Protein AF-A0A2N5WC13-F1 (afdb_monomer_lite)

Foldseek 3Di:
DDKQFQVQLVLLVVVCVVLVHDLVNVCVQLVHDSVVNVVSNVGIDDDDPSSVVSSVVVSPDDPVPPPDD

Sequence (69 aa):
MKEWTAKQSQQLRYKRSDLNLTRNKLCTLLKIGTHTLKKLESGECKIKQSVYIRVLEWLATDTQAINNN

pLDDT: mean 91.25, std 14.88, range [38.09, 98.25]

InterPro domains:
  IPR001387 Cro/C1-type, helix-turn-helix domain [cd00093] (9-66)
  IPR010982 Lambda repressor-like, DNA-binding domain superfamily [G3DSA:1.10.260.40] (3-69)
  IPR010982 Lambda repressor-like, DNA-binding domain superfamily [SSF47413] (6-63)

Structure (mmCIF, N/CA/C/O backbone):
data_AF-A0A2N5WC13-F1
#
_entry.id   AF-A0A2N5WC13-F1
#
loop_
_atom_site.group_PDB
_atom_site.id
_atom_site.type_symbol
_atom_site.label_atom_id
_atom_site.label_alt_id
_atom_site.label_comp_id
_atom_site.label_asym_id
_atom_site.label_entity_id
_atom_site.label_seq_id
_atom_site.pdbx_PDB_ins_code
_atom_site.Cartn_x
_atom_site.Cartn_y
_atom_site.Cartn_z
_atom_site.occupancy
_atom_site.B_iso_or_equiv
_atom_site.auth_seq_id
_atom_site.auth_comp_id
_atom_site.auth_asym_id
_atom_site.auth_atom_id
_atom_site.pdbx_PDB_model_num
ATOM 1 N N . MET A 1 1 ? 4.626 7.290 -15.584 1.00 91.00 1 MET A N 1
ATOM 2 C CA . MET A 1 1 ? 4.453 6.087 -14.728 1.00 91.00 1 MET A CA 1
ATOM 3 C C . MET A 1 1 ? 5.528 6.110 -13.649 1.00 91.00 1 MET A C 1
ATOM 5 O O . MET A 1 1 ? 6.556 6.731 -13.885 1.00 91.00 1 MET A O 1
ATOM 9 N N . LYS A 1 2 ? 5.294 5.504 -12.483 1.00 96.88 2 LYS A N 1
ATOM 10 C CA . LYS A 1 2 ? 6.264 5.407 -11.379 1.00 96.88 2 LYS A CA 1
ATOM 11 C C . LYS A 1 2 ? 6.628 3.948 -11.129 1.00 96.88 2 LYS A C 1
ATOM 13 O O . LYS A 1 2 ? 5.788 3.070 -11.336 1.00 96.88 2 LYS A O 1
ATOM 18 N N . GLU A 1 3 ? 7.868 3.724 -10.716 1.00 97.19 3 GLU A N 1
ATOM 19 C CA . GLU A 1 3 ? 8.371 2.408 -10.336 1.00 97.19 3 GLU A CA 1
ATOM 20 C C . GLU A 1 3 ? 7.926 2.078 -8.916 1.00 97.19 3 GLU A C 1
ATOM 22 O O . GLU A 1 3 ? 8.049 2.893 -8.005 1.00 97.19 3 GLU A O 1
ATOM 27 N N . TRP A 1 4 ? 7.357 0.891 -8.765 1.00 98.06 4 TRP A N 1
ATOM 28 C CA . TRP A 1 4 ? 6.968 0.295 -7.502 1.00 98.06 4 TRP A CA 1
ATOM 29 C C . TRP A 1 4 ? 7.927 -0.854 -7.220 1.00 98.06 4 TRP A C 1
ATOM 31 O O . TRP A 1 4 ? 8.072 -1.742 -8.057 1.00 98.06 4 TRP A O 1
ATOM 41 N N . THR A 1 5 ? 8.595 -0.827 -6.073 1.00 98.25 5 THR A N 1
ATOM 42 C CA . THR A 1 5 ? 9.690 -1.754 -5.749 1.00 98.25 5 THR A CA 1
ATOM 43 C C . THR A 1 5 ? 9.206 -2.996 -4.993 1.00 98.25 5 THR A C 1
ATOM 45 O O . THR A 1 5 ? 8.119 -3.015 -4.399 1.00 98.25 5 THR A O 1
ATOM 48 N N . ALA A 1 6 ? 10.041 -4.038 -4.935 1.00 97.94 6 ALA A N 1
ATOM 49 C CA . ALA A 1 6 ? 9.769 -5.225 -4.122 1.00 97.94 6 ALA A CA 1
ATOM 50 C C . ALA A 1 6 ? 9.607 -4.879 -2.628 1.00 97.94 6 ALA A C 1
ATOM 52 O O . ALA A 1 6 ? 8.719 -5.412 -1.958 1.00 97.94 6 ALA A O 1
ATOM 53 N N . LYS A 1 7 ? 10.402 -3.923 -2.124 1.00 97.50 7 LYS A N 1
ATOM 54 C CA . LYS A 1 7 ? 10.321 -3.429 -0.740 1.00 97.50 7 LYS A CA 1
ATOM 55 C C . LYS A 1 7 ? 8.972 -2.771 -0.449 1.00 97.50 7 LYS A C 1
ATOM 57 O O . LYS A 1 7 ? 8.331 -3.104 0.544 1.00 97.50 7 LYS A O 1
ATOM 62 N N . GLN A 1 8 ? 8.501 -1.896 -1.336 1.00 97.88 8 GLN A N 1
ATOM 63 C CA . GLN A 1 8 ? 7.186 -1.260 -1.193 1.00 97.88 8 GLN A CA 1
ATOM 64 C C . GLN A 1 8 ? 6.048 -2.290 -1.253 1.00 97.88 8 GLN A C 1
ATOM 66 O O . GLN A 1 8 ? 5.097 -2.217 -0.475 1.00 97.88 8 GLN A O 1
ATOM 71 N N . SER A 1 9 ? 6.179 -3.301 -2.116 1.00 98.25 9 SER A N 1
ATOM 72 C CA . SER A 1 9 ? 5.233 -4.424 -2.189 1.00 98.25 9 SER A CA 1
ATOM 73 C C . SER A 1 9 ? 5.153 -5.189 -0.867 1.00 98.25 9 SER A C 1
ATOM 75 O O . SER A 1 9 ? 4.067 -5.529 -0.400 1.00 98.25 9 SER A O 1
ATOM 77 N N . GLN A 1 10 ? 6.302 -5.439 -0.236 1.00 98.19 10 GLN A N 1
ATOM 78 C CA . GLN A 1 10 ? 6.373 -6.082 1.071 1.00 98.19 10 GLN A CA 1
ATOM 79 C C . GLN A 1 10 ? 5.735 -5.219 2.167 1.00 98.19 10 GLN A C 1
ATOM 81 O O . GLN A 1 10 ? 4.893 -5.726 2.905 1.00 98.19 10 GLN A O 1
ATOM 86 N N . GLN A 1 11 ? 6.059 -3.923 2.225 1.00 97.50 11 GLN A N 1
ATOM 87 C CA . GLN A 1 11 ? 5.471 -2.983 3.190 1.00 97.50 11 GLN A CA 1
ATOM 88 C C . GLN A 1 11 ? 3.943 -2.910 3.069 1.00 97.50 11 GLN A C 1
ATOM 90 O O . GLN A 1 11 ? 3.243 -2.930 4.080 1.00 97.50 11 GLN A O 1
ATOM 95 N N . LEU A 1 12 ? 3.418 -2.896 1.840 1.00 97.62 12 LEU A N 1
ATOM 96 C CA . LEU A 1 12 ? 1.979 -2.923 1.574 1.00 97.62 12 LEU A CA 1
ATOM 97 C C . LEU A 1 12 ? 1.315 -4.188 2.126 1.00 97.62 12 LEU A C 1
ATOM 99 O O . LEU A 1 12 ? 0.287 -4.093 2.797 1.00 97.62 12 LEU A O 1
ATOM 103 N N . ARG A 1 13 ? 1.911 -5.365 1.882 1.00 97.94 13 ARG A N 1
ATOM 104 C CA . ARG A 1 13 ? 1.395 -6.643 2.399 1.00 97.94 13 ARG A CA 1
ATOM 105 C C . ARG A 1 13 ? 1.409 -6.682 3.925 1.00 97.94 13 ARG A C 1
ATOM 107 O O . ARG A 1 13 ? 0.427 -7.130 4.509 1.00 97.94 13 ARG A O 1
ATOM 114 N N . TYR A 1 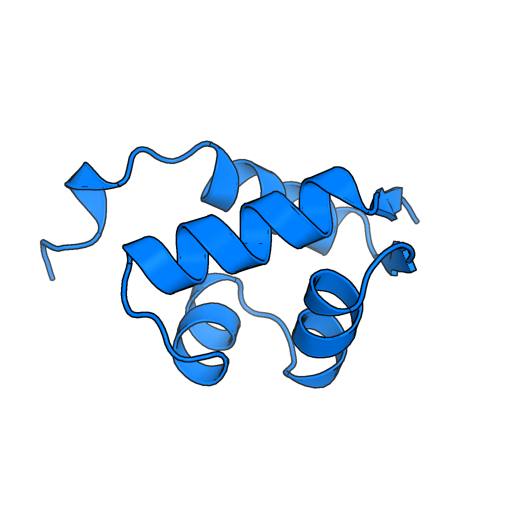14 ? 2.493 -6.217 4.545 1.00 97.00 14 TYR A N 1
ATOM 115 C CA . TYR A 1 14 ? 2.659 -6.229 6.000 1.00 97.00 14 TYR A CA 1
ATOM 116 C C . TYR A 1 14 ? 1.662 -5.302 6.668 1.00 97.00 14 TYR A C 1
ATOM 118 O O . TYR A 1 14 ? 0.820 -5.779 7.415 1.00 97.00 14 TYR A O 1
ATOM 126 N N . LYS A 1 15 ? 1.617 -4.029 6.266 1.00 95.94 15 LYS A N 1
ATOM 127 C CA . LYS A 1 15 ? 0.656 -3.084 6.836 1.00 95.94 15 LYS A CA 1
ATOM 128 C C . LYS A 1 15 ? -0.794 -3.534 6.647 1.00 95.94 15 LYS A C 1
ATOM 130 O O . LYS A 1 15 ? -1.615 -3.376 7.546 1.00 95.94 15 LYS A O 1
ATOM 135 N N . ARG A 1 16 ? -1.130 -4.120 5.488 1.00 96.31 16 ARG A N 1
ATOM 136 C CA . ARG A 1 16 ? -2.467 -4.693 5.264 1.00 96.31 16 ARG A CA 1
ATOM 137 C C . ARG A 1 16 ? -2.753 -5.836 6.245 1.00 96.31 16 ARG A C 1
ATOM 139 O O . ARG A 1 16 ? -3.875 -5.924 6.739 1.00 96.31 16 ARG A O 1
ATOM 146 N N . SER A 1 17 ? -1.771 -6.706 6.479 1.00 96.38 17 SER A N 1
ATOM 147 C CA . SER A 1 17 ? -1.867 -7.822 7.423 1.00 96.38 17 SER A CA 1
ATOM 148 C C . SER A 1 17 ? -2.011 -7.333 8.863 1.00 96.38 17 SER A C 1
ATOM 150 O O . SER A 1 17 ? -2.917 -7.786 9.551 1.00 96.38 17 SER A O 1
ATOM 152 N N . ASP A 1 18 ? -1.196 -6.366 9.283 1.00 95.44 18 ASP A N 1
ATOM 153 C CA . ASP A 1 18 ? -1.211 -5.797 10.637 1.00 95.44 18 ASP A CA 1
ATOM 154 C C . ASP A 1 18 ? -2.556 -5.130 10.960 1.00 95.44 18 ASP A C 1
ATOM 156 O O . ASP A 1 18 ? -3.051 -5.199 12.081 1.00 95.44 18 ASP A O 1
ATOM 160 N N . LEU A 1 19 ? -3.191 -4.530 9.948 1.00 94.12 19 LEU A N 1
ATOM 161 C CA . LEU A 1 19 ? -4.527 -3.936 10.035 1.00 94.12 19 LEU A CA 1
ATOM 162 C C . LEU A 1 19 ? -5.677 -4.942 9.842 1.00 94.12 19 LEU A C 1
ATOM 164 O O . LEU A 1 19 ? -6.838 -4.534 9.795 1.00 94.12 19 LEU A O 1
ATOM 168 N N . ASN A 1 20 ? -5.393 -6.237 9.662 1.00 95.62 20 ASN A N 1
ATOM 169 C CA . ASN A 1 20 ? -6.386 -7.274 9.351 1.00 95.62 20 ASN A CA 1
ATOM 170 C C . ASN A 1 20 ? -7.312 -6.916 8.166 1.00 95.62 20 ASN A C 1
ATOM 172 O O . ASN A 1 20 ? -8.497 -7.264 8.125 1.00 95.62 20 ASN A O 1
ATOM 176 N N . LEU A 1 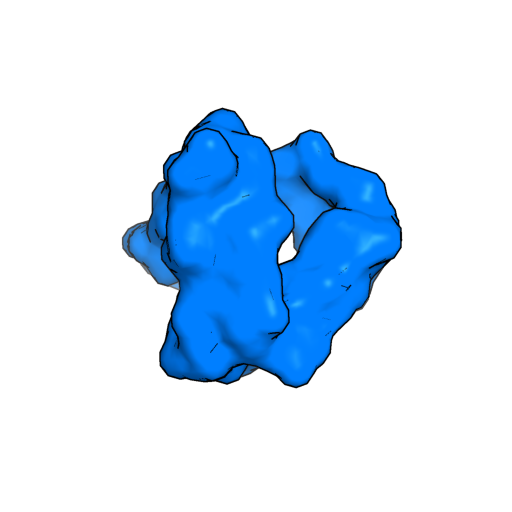21 ? -6.778 -6.209 7.164 1.00 95.38 21 LEU A N 1
ATOM 177 C CA . LEU A 1 21 ? -7.545 -5.780 5.998 1.00 95.38 21 LEU A CA 1
ATOM 178 C C . LEU A 1 21 ? -7.583 -6.871 4.922 1.00 95.38 21 LEU A C 1
ATOM 180 O O . LEU A 1 21 ? -6.563 -7.413 4.477 1.00 95.38 21 LEU A O 1
ATOM 184 N N . THR A 1 22 ? -8.782 -7.131 4.402 1.00 96.25 22 THR A N 1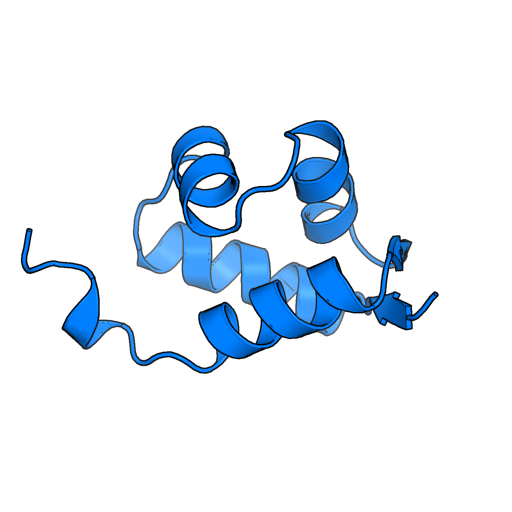
ATOM 185 C CA . THR A 1 22 ? -8.935 -7.901 3.165 1.00 96.25 22 THR A CA 1
ATOM 186 C C . THR A 1 22 ? -8.460 -7.070 1.973 1.00 96.25 22 THR A C 1
ATOM 188 O O . THR A 1 22 ? -8.478 -5.836 1.998 1.00 96.25 22 THR A O 1
ATOM 191 N N . ARG A 1 23 ? -8.077 -7.737 0.878 1.00 96.44 23 ARG A N 1
ATOM 192 C CA . ARG A 1 23 ? -7.717 -7.053 -0.377 1.00 96.44 23 ARG A CA 1
ATOM 193 C C . ARG A 1 23 ? -8.836 -6.133 -0.873 1.00 96.44 23 ARG A C 1
ATOM 195 O O . ARG A 1 23 ? -8.559 -5.021 -1.302 1.00 96.44 23 ARG A O 1
ATOM 202 N N . ASN A 1 24 ? -10.091 -6.566 -0.746 1.00 96.69 24 ASN A N 1
ATOM 203 C CA . ASN A 1 24 ? -11.247 -5.775 -1.165 1.00 96.69 24 ASN A CA 1
ATOM 204 C C . ASN A 1 24 ? -11.399 -4.498 -0.328 1.00 96.69 24 ASN A C 1
ATOM 206 O O . ASN A 1 24 ? -11.564 -3.426 -0.903 1.00 96.69 24 ASN A O 1
ATOM 210 N N . LYS A 1 25 ? -11.271 -4.585 1.006 1.00 96.19 25 LYS A N 1
ATOM 211 C CA . LYS A 1 25 ? -11.311 -3.396 1.875 1.00 96.19 25 LYS A CA 1
ATOM 212 C C . LYS A 1 25 ? -10.197 -2.409 1.517 1.00 96.19 25 LYS A C 1
ATOM 214 O O . LYS A 1 25 ? -10.457 -1.217 1.383 1.00 96.19 25 LYS A O 1
ATOM 219 N N . LEU A 1 26 ? -8.979 -2.902 1.287 1.00 96.94 26 LEU A N 1
ATOM 220 C CA . LEU A 1 26 ? -7.857 -2.048 0.893 1.00 96.94 26 LEU A CA 1
ATOM 221 C C . LEU A 1 26 ? -8.068 -1.390 -0.483 1.00 96.94 26 LEU A C 1
ATOM 223 O O . LEU A 1 26 ? -7.761 -0.212 -0.652 1.00 96.94 26 LEU A O 1
ATOM 227 N N . CYS A 1 27 ? -8.631 -2.114 -1.455 1.00 97.62 27 CYS A N 1
ATOM 228 C CA . CYS A 1 27 ? -9.018 -1.545 -2.749 1.00 97.62 27 CYS A CA 1
ATOM 229 C C . CYS A 1 27 ? -9.990 -0.369 -2.599 1.00 97.62 27 CYS A C 1
ATOM 231 O O . CYS A 1 27 ? -9.788 0.662 -3.245 1.00 97.62 27 CYS A O 1
ATOM 233 N N . THR A 1 28 ? -11.000 -0.503 -1.734 1.00 96.19 28 THR A N 1
ATOM 234 C CA . THR A 1 28 ? -11.961 0.569 -1.440 1.00 96.19 28 THR A CA 1
ATOM 235 C C . THR A 1 28 ? -11.274 1.776 -0.801 1.00 96.19 28 THR A C 1
ATOM 237 O O . THR A 1 28 ? -11.461 2.893 -1.280 1.00 96.19 28 THR A O 1
ATOM 240 N N . LEU A 1 29 ? -10.420 1.559 0.209 1.00 95.19 29 LEU A N 1
ATOM 241 C CA . LEU A 1 29 ? -9.674 2.630 0.888 1.00 95.19 29 LEU A CA 1
ATOM 242 C C . LEU A 1 29 ? -8.778 3.418 -0.078 1.00 95.19 29 LEU A C 1
ATOM 244 O O . LEU A 1 29 ? -8.778 4.646 -0.080 1.00 95.19 29 LEU A O 1
ATOM 248 N N . LEU A 1 30 ? -8.047 2.716 -0.946 1.00 95.62 30 LEU A N 1
ATOM 249 C CA . LEU A 1 30 ? -7.114 3.329 -1.897 1.00 95.62 30 LEU A CA 1
ATOM 250 C C . LEU A 1 30 ? -7.790 3.818 -3.190 1.00 95.62 30 LEU A C 1
ATOM 252 O O . LEU A 1 30 ? -7.153 4.483 -4.019 1.00 95.62 30 LEU A O 1
ATOM 256 N N . LYS A 1 31 ? -9.073 3.489 -3.388 1.00 96.38 31 LYS A N 1
ATOM 257 C CA . LYS A 1 31 ? -9.830 3.724 -4.627 1.00 96.38 31 LYS A CA 1
ATOM 258 C C . LYS A 1 31 ? -9.088 3.172 -5.853 1.00 96.38 31 LYS A C 1
ATOM 260 O O . LYS A 1 31 ? -8.818 3.896 -6.821 1.00 96.38 31 LYS A O 1
ATOM 265 N N . ILE A 1 32 ? -8.705 1.894 -5.787 1.00 96.69 32 ILE A N 1
ATOM 266 C CA . ILE A 1 32 ? -8.017 1.163 -6.865 1.00 96.69 32 ILE A CA 1
ATOM 267 C C . ILE A 1 32 ? -8.706 -0.166 -7.175 1.00 96.69 32 ILE A C 1
ATOM 269 O O . ILE A 1 32 ? -9.328 -0.779 -6.314 1.00 96.69 32 ILE A O 1
ATOM 273 N N . GLY A 1 33 ? -8.537 -0.649 -8.406 1.00 96.75 33 GLY A N 1
ATOM 274 C CA . GLY A 1 33 ? -9.029 -1.966 -8.807 1.00 96.75 33 GLY A CA 1
ATOM 275 C C . GLY A 1 33 ? -8.235 -3.124 -8.192 1.00 96.75 33 GLY A C 1
ATOM 276 O O . GLY A 1 33 ? -7.045 -3.000 -7.887 1.00 96.75 33 GLY A O 1
ATOM 277 N N . THR A 1 34 ? -8.882 -4.284 -8.091 1.00 96.31 34 THR A N 1
ATOM 278 C CA . THR A 1 34 ? -8.307 -5.529 -7.550 1.00 96.31 34 THR A CA 1
ATOM 279 C C . THR A 1 34 ? -7.078 -6.002 -8.323 1.00 96.31 34 THR A C 1
ATOM 281 O O . THR A 1 34 ? -6.100 -6.438 -7.719 1.00 96.31 34 THR A O 1
ATOM 284 N N . HIS A 1 35 ? -7.069 -5.858 -9.653 1.00 96.31 35 HIS A N 1
ATOM 285 C CA . HIS A 1 35 ? -5.908 -6.203 -10.478 1.00 96.31 35 HIS A CA 1
ATOM 286 C C . HIS A 1 35 ? -4.693 -5.308 -10.182 1.00 96.31 35 HIS A C 1
ATOM 288 O O . HIS A 1 35 ? -3.562 -5.792 -10.127 1.00 96.31 35 HIS A O 1
ATOM 294 N N . THR A 1 36 ? -4.925 -4.013 -9.944 1.00 97.31 36 THR A N 1
ATOM 295 C CA . THR A 1 36 ? -3.867 -3.074 -9.552 1.00 97.31 36 THR A CA 1
ATOM 296 C C . THR A 1 36 ? -3.294 -3.455 -8.196 1.00 97.31 36 THR A C 1
ATOM 298 O O . THR A 1 36 ? -2.077 -3.551 -8.069 1.00 97.31 36 THR A O 1
ATOM 301 N N . LEU A 1 37 ? -4.149 -3.747 -7.209 1.00 97.94 37 LEU A N 1
ATOM 302 C CA . LEU A 1 37 ? -3.683 -4.202 -5.901 1.00 97.94 37 LEU A CA 1
ATOM 303 C C . LEU A 1 37 ? -2.898 -5.516 -6.005 1.00 97.94 37 LEU A C 1
ATOM 305 O O . LEU A 1 37 ? -1.823 -5.624 -5.427 1.00 97.94 37 LEU A O 1
ATOM 309 N N . LYS A 1 38 ? -3.377 -6.485 -6.796 1.00 97.44 38 LYS A N 1
ATOM 310 C CA . LYS A 1 38 ? -2.656 -7.745 -7.026 1.00 97.44 38 LYS A CA 1
ATOM 311 C C . LYS A 1 38 ? -1.248 -7.492 -7.567 1.00 97.44 38 LYS A C 1
ATOM 313 O O . LYS A 1 38 ? -0.310 -8.110 -7.079 1.00 97.44 38 LYS A O 1
ATOM 318 N N . LYS A 1 39 ? -1.083 -6.581 -8.534 1.00 96.88 39 LYS A N 1
ATOM 319 C CA . LYS A 1 39 ? 0.240 -6.194 -9.057 1.00 96.88 39 LYS A CA 1
ATOM 320 C C . LYS A 1 39 ? 1.124 -5.579 -7.973 1.00 96.88 39 LYS A C 1
ATOM 322 O O . LYS A 1 39 ? 2.235 -6.058 -7.781 1.00 96.88 39 LYS A O 1
ATOM 327 N N . LEU A 1 40 ? 0.602 -4.601 -7.230 1.00 97.88 40 LEU A N 1
ATOM 328 C CA . LEU A 1 40 ? 1.320 -3.940 -6.132 1.00 97.88 40 LEU A CA 1
ATOM 329 C C . LEU A 1 40 ? 1.773 -4.919 -5.043 1.00 97.88 40 LEU A C 1
ATOM 331 O O . LEU A 1 40 ? 2.834 -4.744 -4.460 1.00 97.88 40 LEU A O 1
ATOM 335 N N . GLU A 1 41 ? 0.971 -5.943 -4.754 1.00 97.38 41 GLU A N 1
ATOM 336 C CA . GLU A 1 41 ? 1.308 -6.970 -3.770 1.00 97.38 41 GLU A CA 1
ATOM 337 C C . GLU A 1 41 ? 2.136 -8.124 -4.336 1.00 97.38 41 GLU A C 1
ATOM 339 O O . GLU A 1 41 ? 2.577 -8.958 -3.555 1.00 97.38 41 GLU A O 1
ATOM 344 N N . SER A 1 42 ? 2.331 -8.237 -5.649 1.00 96.81 42 SER A N 1
ATOM 345 C CA . SER A 1 42 ? 3.102 -9.351 -6.228 1.00 96.81 42 SER A CA 1
ATOM 346 C C . SER A 1 42 ? 4.594 -9.041 -6.303 1.00 96.81 42 SER A C 1
ATOM 348 O O . SER A 1 42 ? 5.403 -9.962 -6.258 1.00 96.81 42 SER A O 1
ATOM 350 N N . GLY A 1 43 ? 4.970 -7.763 -6.360 1.00 94.56 43 GLY A N 1
ATOM 351 C CA . GLY A 1 43 ? 6.360 -7.342 -6.481 1.00 94.56 43 GLY A CA 1
ATOM 352 C C . GLY A 1 43 ? 6.505 -6.130 -7.388 1.00 94.56 43 GLY A C 1
ATOM 353 O O . GLY A 1 43 ? 5.601 -5.301 -7.517 1.00 94.56 43 GLY A O 1
ATOM 354 N N . GLU A 1 44 ? 7.667 -6.035 -8.020 1.00 96.44 44 GLU A N 1
ATOM 355 C CA . GLU A 1 44 ? 8.037 -4.878 -8.822 1.00 96.44 44 GLU A CA 1
ATOM 356 C C . GLU A 1 44 ? 7.089 -4.656 -9.999 1.00 96.44 44 GLU A C 1
ATOM 358 O O . GLU A 1 44 ? 6.746 -5.578 -10.742 1.00 96.44 44 GLU A O 1
ATOM 363 N N . CYS A 1 45 ? 6.638 -3.414 -10.174 1.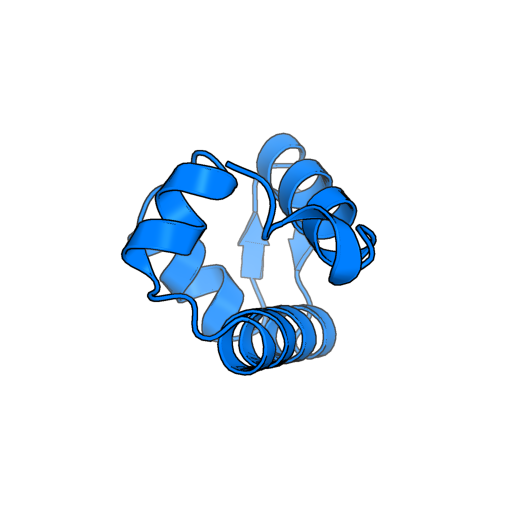00 96.94 45 CYS A N 1
ATOM 364 C CA . CYS A 1 45 ? 5.785 -3.052 -11.299 1.00 96.94 45 CYS A CA 1
ATOM 365 C C . CYS A 1 45 ? 5.835 -1.553 -11.608 1.00 96.94 45 CYS A C 1
ATOM 367 O O . CYS A 1 45 ? 6.362 -0.742 -10.848 1.00 96.94 45 CYS A O 1
ATOM 369 N N . LYS A 1 46 ? 5.255 -1.165 -12.748 1.00 96.81 46 LYS A N 1
ATOM 370 C CA . LYS A 1 46 ? 5.036 0.241 -13.105 1.00 96.81 46 LYS A CA 1
ATOM 371 C C . LYS A 1 46 ? 3.569 0.596 -12.910 1.00 96.81 46 LYS A C 1
ATOM 373 O O . LYS A 1 46 ? 2.686 -0.076 -13.444 1.00 96.81 46 LYS A O 1
ATOM 378 N N . ILE A 1 47 ? 3.307 1.688 -12.199 1.00 96.12 47 ILE A N 1
ATOM 379 C CA . ILE A 1 47 ? 1.949 2.154 -11.885 1.00 96.12 47 ILE A CA 1
ATOM 380 C C . ILE A 1 47 ? 1.757 3.634 -12.224 1.00 96.12 47 ILE A C 1
ATOM 382 O O . ILE A 1 47 ? 2.713 4.385 -12.443 1.00 96.12 47 ILE A O 1
ATOM 386 N N . LYS A 1 48 ? 0.498 4.076 -12.289 1.00 96.44 48 LYS A N 1
ATOM 387 C CA . LYS A 1 48 ? 0.171 5.496 -12.477 1.00 96.44 48 LYS A CA 1
ATOM 388 C C . LYS A 1 48 ? 0.646 6.299 -11.264 1.00 96.44 48 LYS A C 1
ATOM 390 O O . LYS A 1 48 ? 0.505 5.846 -10.132 1.00 96.44 48 LYS A O 1
ATOM 395 N N . GLN A 1 49 ? 1.143 7.515 -11.493 1.00 96.94 49 GLN A N 1
ATOM 396 C CA . GLN A 1 49 ? 1.640 8.388 -10.422 1.00 96.94 49 GLN A CA 1
ATOM 397 C C . GLN A 1 49 ? 0.571 8.679 -9.360 1.00 96.94 49 GLN A C 1
ATOM 399 O O . GLN A 1 49 ? 0.872 8.656 -8.175 1.00 96.94 49 GLN A O 1
ATOM 404 N N . SER A 1 50 ? -0.687 8.862 -9.769 1.00 96.25 50 SER A N 1
ATOM 405 C CA . SER A 1 50 ? -1.794 9.086 -8.832 1.00 96.25 50 SER A CA 1
ATOM 406 C C . SER A 1 50 ? -2.098 7.879 -7.941 1.00 96.25 50 SER A C 1
ATOM 408 O O . SER A 1 50 ? -2.602 8.059 -6.839 1.00 96.25 50 SER A O 1
ATOM 410 N N . VAL A 1 51 ? -1.822 6.653 -8.400 1.00 97.38 51 VAL A N 1
ATOM 411 C CA . VAL A 1 51 ? -1.925 5.444 -7.566 1.00 97.38 51 VAL A CA 1
ATOM 412 C C . VAL A 1 51 ? -0.723 5.364 -6.631 1.00 97.38 51 VAL A C 1
ATOM 414 O O . VAL A 1 51 ? -0.902 5.122 -5.447 1.00 97.38 51 VAL A O 1
ATOM 417 N N . TYR A 1 52 ? 0.479 5.625 -7.148 1.00 97.81 52 TYR A N 1
ATOM 418 C CA . TYR A 1 52 ? 1.715 5.632 -6.363 1.00 97.81 52 TYR A CA 1
ATOM 419 C C . TYR A 1 52 ? 1.625 6.554 -5.140 1.00 97.81 52 TYR A C 1
ATOM 421 O O . TYR A 1 52 ? 1.876 6.107 -4.027 1.00 97.81 52 TYR A O 1
ATOM 429 N N . ILE A 1 53 ? 1.200 7.806 -5.343 1.00 96.38 53 ILE A N 1
ATOM 430 C CA . ILE A 1 53 ? 1.058 8.802 -4.269 1.00 96.38 53 ILE A CA 1
ATOM 431 C C . ILE A 1 53 ? 0.074 8.311 -3.200 1.00 96.38 53 ILE A C 1
ATOM 433 O O . ILE A 1 53 ? 0.457 8.201 -2.043 1.00 96.38 53 ILE A O 1
ATOM 437 N N . ARG A 1 54 ? -1.136 7.894 -3.596 1.00 96.00 54 ARG A N 1
ATOM 438 C CA . ARG A 1 54 ? -2.162 7.400 -2.659 1.00 96.00 54 ARG 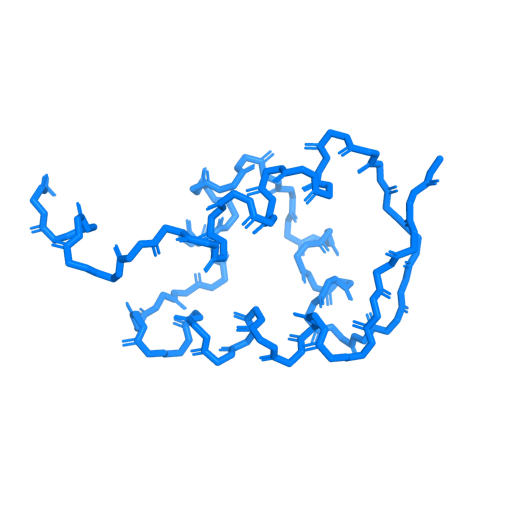A CA 1
ATOM 439 C C . ARG A 1 54 ? -1.693 6.223 -1.809 1.00 96.00 54 ARG A C 1
ATOM 441 O O . ARG A 1 54 ? -1.982 6.165 -0.619 1.00 96.00 54 ARG A O 1
ATOM 448 N N . VAL A 1 55 ? -0.993 5.262 -2.416 1.00 96.56 55 VAL A N 1
ATOM 449 C CA . VAL A 1 55 ? -0.494 4.095 -1.674 1.00 96.56 55 VAL A CA 1
ATOM 450 C C . VAL A 1 55 ? 0.603 4.517 -0.693 1.00 96.56 55 VAL A C 1
ATOM 452 O O . VAL A 1 55 ? 0.624 4.013 0.426 1.00 96.56 55 VAL A O 1
ATOM 455 N N . LEU A 1 56 ? 1.489 5.444 -1.072 1.00 95.81 56 LEU A N 1
ATOM 456 C CA . LEU A 1 56 ? 2.523 5.954 -0.167 1.00 95.81 56 LEU A CA 1
ATOM 457 C C . LEU A 1 56 ? 1.953 6.779 0.988 1.00 95.81 56 LEU A C 1
ATOM 459 O O . LEU A 1 56 ? 2.386 6.587 2.119 1.00 95.81 56 LEU A O 1
ATOM 463 N N . GLU A 1 57 ? 0.976 7.646 0.730 1.00 95.81 57 GLU A N 1
ATOM 464 C CA . GLU A 1 57 ? 0.266 8.399 1.773 1.00 95.81 57 GLU A CA 1
ATOM 465 C C . GLU A 1 57 ? -0.393 7.443 2.771 1.00 95.81 57 GLU A C 1
ATOM 467 O O . GLU A 1 57 ? -0.225 7.574 3.986 1.00 95.81 57 GLU A O 1
ATOM 472 N N . TRP A 1 58 ? -1.071 6.410 2.261 1.00 95.81 58 TRP A N 1
ATOM 473 C CA . TRP A 1 58 ? -1.647 5.380 3.115 1.00 95.81 58 TRP A CA 1
ATOM 474 C C . TRP A 1 58 ? -0.575 4.621 3.897 1.00 95.81 58 TRP A C 1
ATOM 476 O O . TRP A 1 58 ? -0.767 4.381 5.084 1.00 95.81 58 TRP A O 1
ATOM 486 N N . LEU A 1 59 ? 0.562 4.267 3.288 1.00 95.12 59 LEU A N 1
ATOM 487 C CA . LEU A 1 59 ? 1.679 3.613 3.981 1.00 95.12 59 LEU A CA 1
ATOM 488 C C . LEU A 1 59 ? 2.284 4.493 5.082 1.00 95.12 59 LEU A C 1
ATOM 490 O O . LEU A 1 59 ? 2.621 3.954 6.134 1.00 95.12 59 LEU A O 1
ATOM 494 N N . ALA A 1 60 ? 2.353 5.807 4.875 1.00 93.88 60 ALA A N 1
ATOM 495 C CA . ALA A 1 60 ? 2.868 6.774 5.843 1.00 93.88 60 ALA A CA 1
ATOM 496 C C . ALA A 1 60 ? 1.882 7.117 6.977 1.00 93.88 60 ALA 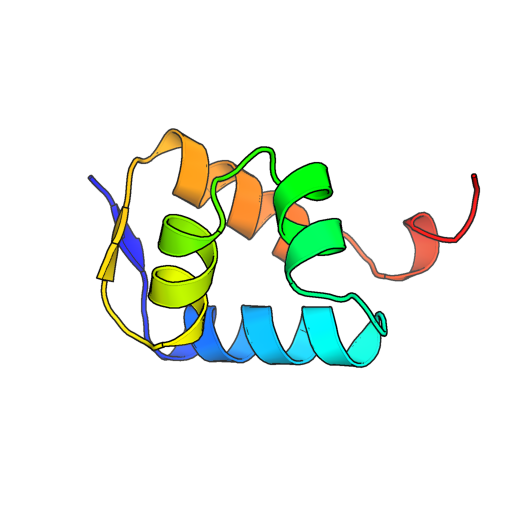A C 1
ATOM 498 O O . ALA A 1 60 ? 2.297 7.667 7.987 1.00 93.88 60 ALA A O 1
ATOM 499 N N . THR A 1 61 ? 0.589 6.808 6.829 1.00 90.81 61 THR A N 1
ATOM 500 C CA . THR A 1 61 ? -0.428 7.106 7.856 1.00 90.81 61 THR A CA 1
ATOM 501 C C . THR A 1 61 ? -0.263 6.203 9.080 1.00 90.81 61 THR A C 1
ATOM 503 O O . THR A 1 61 ? -0.309 4.985 8.935 1.00 90.81 61 THR A O 1
ATOM 506 N N . ASP A 1 62 ? -0.141 6.741 10.290 1.00 72.00 62 ASP A N 1
ATOM 507 C CA . ASP A 1 62 ? -0.033 5.899 11.486 1.00 72.00 62 ASP A CA 1
ATOM 508 C C . ASP A 1 62 ? -1.309 5.085 11.759 1.00 72.00 62 ASP A C 1
ATOM 510 O O . ASP A 1 62 ? -2.444 5.542 11.607 1.00 72.00 62 ASP A O 1
ATOM 514 N N . THR A 1 63 ? -1.108 3.837 12.181 1.00 59.88 63 THR A N 1
ATOM 515 C CA . THR A 1 63 ? -2.120 2.777 12.345 1.00 59.88 63 THR A CA 1
ATOM 516 C C . THR A 1 63 ? -3.233 3.123 13.352 1.00 59.88 63 THR A C 1
ATOM 518 O O . THR A 1 63 ? -4.280 2.483 13.358 1.00 59.88 63 THR A O 1
ATOM 521 N N . GLN A 1 64 ? -3.031 4.148 14.187 1.00 51.91 64 GLN A N 1
ATOM 522 C CA . GLN A 1 64 ? -3.931 4.566 15.271 1.00 51.91 64 GLN A CA 1
ATOM 523 C C . GLN A 1 64 ? -5.223 5.259 14.784 1.00 51.91 64 GLN A C 1
ATOM 525 O O . GLN A 1 64 ? -6.190 5.328 15.535 1.00 51.91 64 GLN A O 1
ATOM 530 N N . ALA A 1 65 ? -5.282 5.746 13.537 1.00 51.81 65 ALA A N 1
ATOM 531 C CA . ALA A 1 65 ? -6.407 6.563 13.055 1.00 51.81 65 ALA A CA 1
ATOM 532 C C . ALA A 1 65 ? -7.534 5.785 12.341 1.00 51.81 65 ALA A C 1
ATOM 534 O O . ALA A 1 65 ? -8.575 6.363 12.040 1.00 51.81 65 ALA A O 1
ATOM 535 N N . ILE A 1 66 ? -7.354 4.494 12.037 1.00 55.66 66 ILE A N 1
ATOM 536 C CA . ILE A 1 66 ? -8.272 3.752 11.144 1.00 55.66 66 ILE A CA 1
ATOM 537 C C . ILE A 1 66 ? -9.424 3.063 11.911 1.00 55.66 66 ILE A C 1
ATOM 539 O O . ILE A 1 66 ? -10.401 2.649 11.296 1.00 55.66 66 ILE A O 1
ATOM 543 N N . ASN A 1 67 ? -9.367 2.999 13.247 1.00 44.94 67 ASN A N 1
ATOM 544 C CA . ASN A 1 67 ? -10.367 2.298 14.073 1.00 44.94 67 ASN A CA 1
ATOM 545 C C . ASN A 1 67 ? -11.533 3.169 14.581 1.00 44.94 67 ASN A C 1
ATOM 547 O O . ASN A 1 67 ? -12.364 2.668 15.331 1.00 44.94 67 ASN A O 1
ATOM 551 N N . ASN A 1 68 ? -11.624 4.439 14.178 1.00 38.25 68 ASN A N 1
ATOM 552 C CA . ASN A 1 68 ? -12.720 5.329 14.571 1.00 38.25 68 ASN A CA 1
ATOM 553 C C . ASN A 1 68 ? -13.610 5.648 13.362 1.00 38.25 68 ASN A C 1
ATOM 555 O O . ASN A 1 68 ? -13.518 6.742 12.806 1.00 38.25 68 ASN A O 1
ATOM 559 N N . ASN A 1 69 ? -14.423 4.681 12.926 1.00 38.09 69 ASN A N 1
ATOM 560 C CA . ASN A 1 69 ? -15.687 4.936 12.219 1.00 38.09 69 ASN A CA 1
ATOM 561 C C . ASN A 1 69 ? -16.560 3.682 12.148 1.00 38.09 69 ASN A C 1
ATOM 563 O O . ASN A 1 69 ? -16.070 2.661 11.611 1.00 38.09 69 ASN A O 1
#

Organism: Lactococcus lactis subsp. lactis (NCBI:txid1360)

Secondary structure (DSSP, 8-state):
-EEE-HHHHHHHHHHHHHTT--HHHHHHHHT--HHHHHHHHHS-EEE-HHHHHHHHHHHHS-GGGTT--

Radius of gyration: 11.37 Å; chains: 1; bounding box: 26×18×30 Å